Protein AF-A0A519P2Q7-F1 (afdb_monomer_lite)

Foldseek 3Di:
DAAEDEQAAEPPVSVVVCVVCVVVVHHYDYDHPDYDDDDDDDDDDPVVDPDDDDPDPVSVVD

pLDDT: mean 95.07, std 5.03, range [65.81, 98.5]

Radius of gyration: 17.02 Å; chains: 1; bounding box: 38×12×46 Å

Structure (mmCIF, N/CA/C/O backbone):
data_AF-A0A519P2Q7-F1
#
_entry.id   AF-A0A519P2Q7-F1
#
loop_
_atom_site.group_PDB
_atom_site.id
_atom_site.type_symbol
_atom_site.label_atom_id
_atom_site.label_alt_id
_atom_site.label_comp_id
_atom_site.label_asym_id
_atom_site.label_entity_id
_atom_site.label_seq_id
_atom_site.pdbx_PDB_ins_code
_atom_site.Cartn_x
_atom_site.Cartn_y
_atom_site.Cartn_z
_atom_site.occupancy
_atom_site.B_iso_or_equiv
_atom_site.auth_seq_id
_atom_site.auth_comp_id
_atom_site.auth_asym_id
_atom_site.auth_atom_id
_atom_site.pdbx_PDB_model_num
ATOM 1 N N . MET A 1 1 ? -21.239 0.240 21.015 1.00 65.81 1 MET A N 1
ATOM 2 C CA . MET A 1 1 ? -19.789 0.365 20.750 1.00 65.81 1 MET A CA 1
ATOM 3 C C . MET A 1 1 ? -19.609 0.122 19.263 1.00 65.81 1 MET A C 1
ATOM 5 O O . MET A 1 1 ? -20.312 -0.743 18.759 1.00 65.81 1 MET A O 1
ATOM 9 N N . ALA A 1 2 ? -18.795 0.911 18.561 1.00 77.88 2 ALA A N 1
ATOM 10 C CA . ALA A 1 2 ? -18.495 0.632 17.155 1.00 77.88 2 ALA A CA 1
ATOM 11 C C . ALA A 1 2 ? -17.610 -0.620 17.064 1.00 77.88 2 ALA A C 1
ATOM 13 O O . ALA A 1 2 ? -16.7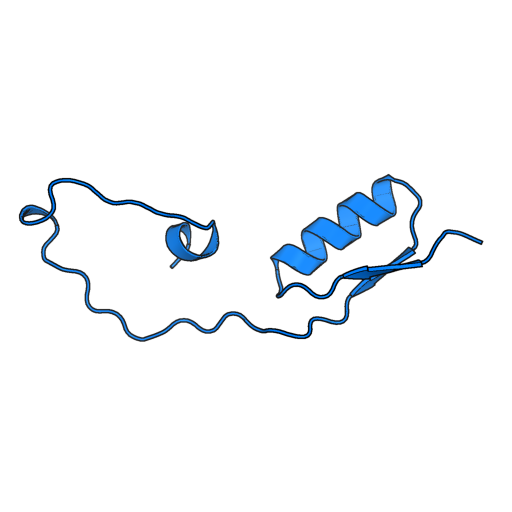44 -0.811 17.922 1.00 77.88 2 ALA A O 1
ATOM 14 N N . ASP A 1 3 ? -17.818 -1.465 16.052 1.00 94.25 3 ASP A N 1
ATOM 15 C CA . ASP A 1 3 ? -16.950 -2.623 15.838 1.00 94.25 3 ASP A CA 1
ATOM 16 C C . ASP A 1 3 ? -15.526 -2.148 15.516 1.00 94.25 3 ASP A C 1
ATOM 18 O O . ASP A 1 3 ? -15.319 -1.222 14.721 1.00 94.25 3 ASP A O 1
ATOM 22 N N . ARG A 1 4 ? -14.537 -2.775 16.162 1.00 97.88 4 ARG A N 1
ATOM 23 C CA . ARG A 1 4 ? -13.120 -2.429 16.004 1.00 97.88 4 ARG A CA 1
ATOM 24 C C . ARG A 1 4 ? -12.503 -3.262 14.892 1.00 97.88 4 ARG A C 1
ATOM 26 O O . ARG A 1 4 ? -12.578 -4.490 14.923 1.00 97.88 4 ARG A O 1
ATOM 33 N N . ILE A 1 5 ? -11.837 -2.606 13.947 1.00 98.25 5 ILE A N 1
ATOM 34 C CA . ILE A 1 5 ? -11.192 -3.264 12.806 1.00 98.25 5 ILE A CA 1
ATOM 35 C C . ILE A 1 5 ? -9.700 -2.952 12.818 1.00 98.25 5 ILE A C 1
ATOM 37 O O . ILE A 1 5 ? -9.283 -1.794 12.759 1.00 98.25 5 ILE A O 1
ATOM 41 N N . TRP A 1 6 ? -8.880 -4.002 12.862 1.00 98.38 6 TRP A N 1
ATOM 42 C CA . TRP A 1 6 ? -7.432 -3.869 12.771 1.00 98.38 6 TRP A CA 1
ATOM 43 C C . TRP A 1 6 ? -6.981 -3.751 11.314 1.00 98.38 6 TRP A C 1
ATOM 45 O O . TRP A 1 6 ? -7.198 -4.641 10.492 1.00 98.38 6 TRP A O 1
ATOM 55 N N . VAL A 1 7 ? -6.302 -2.651 11.002 1.00 98.50 7 VAL A N 1
ATOM 56 C CA . VAL A 1 7 ? -5.681 -2.407 9.702 1.00 98.50 7 VAL A CA 1
ATOM 57 C C . VAL A 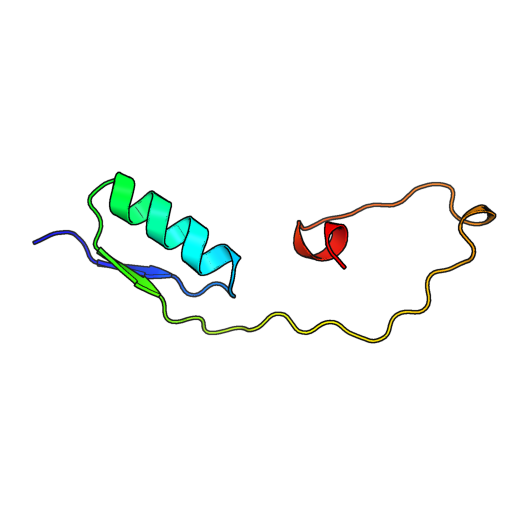1 7 ? -4.195 -2.778 9.777 1.00 98.50 7 VAL A C 1
ATOM 59 O O . VAL A 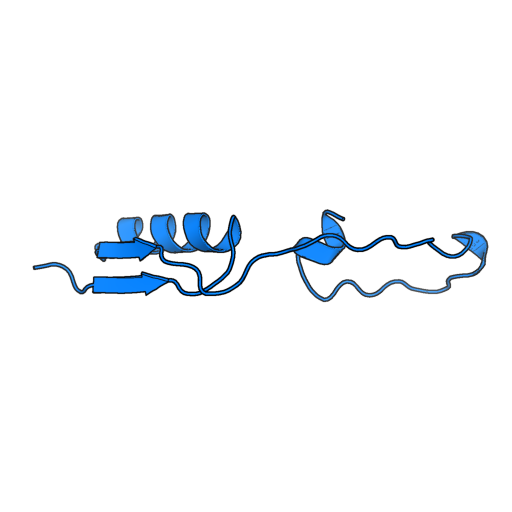1 7 ? -3.385 -2.027 10.321 1.00 98.50 7 VAL A O 1
ATOM 62 N N . THR A 1 8 ? -3.842 -3.936 9.212 1.00 98.38 8 THR A N 1
ATOM 63 C CA . THR A 1 8 ? -2.487 -4.535 9.266 1.00 98.38 8 THR A CA 1
ATOM 64 C C . THR A 1 8 ? -1.550 -4.095 8.138 1.00 98.38 8 THR A C 1
ATOM 66 O O . THR A 1 8 ? -0.335 -4.283 8.222 1.00 98.38 8 THR A O 1
ATOM 69 N N . ARG A 1 9 ? -2.090 -3.532 7.052 1.00 97.00 9 ARG A N 1
ATOM 70 C CA . ARG A 1 9 ? -1.311 -3.139 5.866 1.00 97.00 9 ARG A CA 1
ATOM 71 C C . ARG A 1 9 ? -0.319 -2.007 6.165 1.00 97.00 9 ARG A C 1
ATOM 73 O O . ARG A 1 9 ? -0.518 -1.227 7.088 1.00 97.00 9 ARG A O 1
ATOM 80 N N . ALA A 1 10 ? 0.693 -1.853 5.311 1.00 97.38 10 ALA A N 1
ATOM 81 C CA . ALA A 1 10 ? 1.645 -0.746 5.399 1.00 97.38 10 ALA A CA 1
ATOM 82 C C . ALA A 1 10 ? 1.003 0.634 5.138 1.00 97.38 10 ALA A C 1
ATOM 84 O O . ALA A 1 10 ? 0.014 0.773 4.398 1.00 97.38 10 ALA A O 1
ATOM 85 N N . ARG A 1 11 ? 1.616 1.675 5.710 1.00 96.50 11 ARG A N 1
ATOM 86 C CA . ARG A 1 11 ? 1.328 3.083 5.388 1.00 96.50 11 ARG A CA 1
ATOM 87 C C . ARG A 1 11 ? 1.920 3.472 4.022 1.00 96.50 11 ARG A C 1
ATOM 89 O O . ARG A 1 11 ? 2.895 2.855 3.599 1.00 96.50 11 ARG A O 1
ATOM 96 N N . PRO A 1 12 ? 1.322 4.451 3.308 1.00 94.50 12 PRO A N 1
ATOM 97 C CA . PRO A 1 12 ? 0.143 5.257 3.680 1.00 94.50 12 PRO A CA 1
ATOM 98 C C . PRO A 1 12 ? -1.208 4.580 3.372 1.00 94.50 12 PRO A C 1
ATOM 100 O O . PRO A 1 12 ? -2.271 5.141 3.630 1.00 94.50 12 PRO A O 1
ATOM 103 N N . GLY A 1 13 ? -1.206 3.368 2.800 1.00 95.62 13 GLY A N 1
ATOM 104 C CA . GLY A 1 13 ? -2.442 2.652 2.459 1.00 95.62 13 GLY A CA 1
ATOM 105 C C . GLY A 1 13 ? -3.315 2.320 3.674 1.00 95.62 13 GLY A C 1
ATOM 106 O O . GLY A 1 13 ? -4.543 2.297 3.554 1.00 95.62 13 GLY A O 1
ATOM 107 N N . ALA A 1 14 ? -2.688 2.091 4.831 1.00 97.88 14 ALA A N 1
ATOM 108 C CA . ALA A 1 14 ? -3.373 1.897 6.106 1.00 97.88 14 ALA A CA 1
ATOM 109 C C . ALA A 1 14 ? -4.249 3.098 6.475 1.00 97.88 14 ALA A C 1
ATOM 111 O O . ALA A 1 14 ? -5.429 2.922 6.756 1.00 97.88 14 ALA A O 1
ATOM 112 N N . ASP A 1 15 ? -3.706 4.310 6.358 1.00 98.00 15 ASP A N 1
ATOM 113 C CA . ASP A 1 15 ? -4.379 5.544 6.773 1.00 98.00 15 ASP A CA 1
ATOM 114 C C . ASP A 1 15 ? -5.604 5.830 5.890 1.00 98.00 15 ASP A C 1
ATOM 116 O O . ASP A 1 15 ? -6.688 6.125 6.388 1.00 98.00 15 ASP A O 1
ATOM 120 N N . ARG A 1 16 ? -5.491 5.603 4.572 1.00 97.50 16 ARG A N 1
ATOM 121 C CA . ARG A 1 16 ? -6.648 5.687 3.656 1.00 97.50 16 ARG A CA 1
ATOM 122 C C . ARG A 1 16 ? -7.732 4.658 3.968 1.00 97.50 16 ARG A C 1
ATOM 124 O O . ARG A 1 16 ? -8.909 4.918 3.743 1.00 97.50 16 ARG A O 1
ATOM 131 N N . THR A 1 17 ? -7.338 3.472 4.430 1.00 97.94 17 THR A N 1
ATOM 132 C CA . THR A 1 17 ? -8.293 2.425 4.817 1.00 97.94 17 THR A CA 1
ATOM 133 C C . THR A 1 17 ? -8.982 2.806 6.125 1.00 97.94 17 THR A C 1
ATOM 135 O O . THR A 1 17 ? -10.198 2.699 6.210 1.00 97.94 17 THR A O 1
ATOM 138 N N . ALA A 1 18 ? -8.231 3.322 7.100 1.00 98.31 18 ALA A N 1
ATOM 139 C CA . ALA A 1 18 ? -8.765 3.795 8.371 1.00 98.31 18 ALA A CA 1
ATOM 140 C C . ALA A 1 18 ? -9.787 4.924 8.194 1.00 98.31 18 ALA A C 1
ATOM 142 O O . ALA A 1 18 ? -10.848 4.861 8.805 1.00 98.31 18 ALA A O 1
ATOM 143 N N . GLN A 1 19 ? -9.520 5.889 7.305 1.00 98.50 19 GLN A N 1
ATOM 144 C CA . GLN A 1 19 ? -10.486 6.950 7.006 1.00 98.50 19 GLN A CA 1
ATOM 145 C C . GLN A 1 19 ? -11.801 6.380 6.461 1.00 98.50 19 GLN A C 1
ATOM 147 O O . GLN A 1 19 ? -12.865 6.688 6.979 1.00 98.50 19 GLN A O 1
ATOM 152 N N . ARG A 1 20 ? -11.731 5.472 5.479 1.00 98.31 20 ARG A N 1
ATOM 153 C CA . ARG A 1 20 ? -12.928 4.827 4.910 1.00 98.31 20 ARG A CA 1
ATOM 154 C C . ARG A 1 20 ? -13.708 4.018 5.946 1.00 98.31 20 ARG A C 1
ATOM 156 O O . ARG A 1 20 ? -14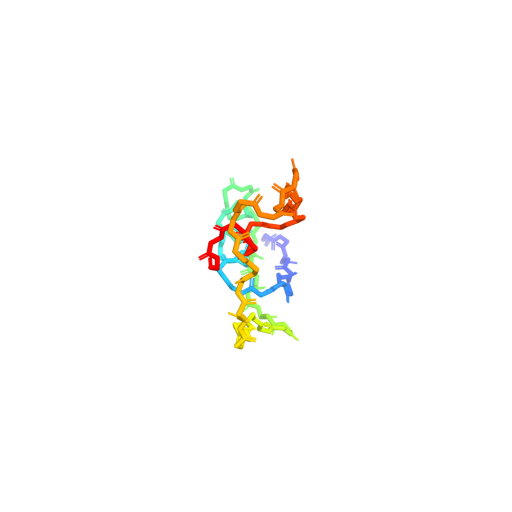.926 3.960 5.877 1.00 98.31 20 ARG A O 1
ATOM 163 N N . LEU A 1 21 ? -13.013 3.375 6.884 1.00 98.25 21 LEU A N 1
ATOM 164 C CA . LEU A 1 21 ? -13.645 2.656 7.991 1.00 98.25 21 LEU A CA 1
ATOM 165 C C . LEU A 1 21 ? -14.364 3.618 8.945 1.00 98.25 21 LEU A C 1
ATOM 167 O O . LEU A 1 21 ? -15.496 3.337 9.332 1.00 98.25 21 LEU A O 1
ATOM 171 N N . ALA A 1 22 ? -13.747 4.757 9.265 1.00 97.00 22 ALA A N 1
ATOM 172 C CA . ALA A 1 22 ? -14.368 5.798 10.078 1.00 97.00 22 ALA A CA 1
ATOM 173 C C . ALA A 1 22 ? -15.614 6.388 9.395 1.00 97.00 22 ALA A C 1
ATOM 175 O O . ALA A 1 22 ? -16.648 6.530 10.044 1.00 97.00 22 ALA A O 1
ATOM 176 N N . ASP A 1 23 ? -15.556 6.635 8.082 1.00 98.12 23 ASP A N 1
ATOM 177 C CA . ASP A 1 23 ? -16.697 7.123 7.289 1.00 98.12 23 ASP A CA 1
ATOM 178 C C . ASP A 1 23 ? -17.879 6.126 7.283 1.00 98.12 23 ASP A C 1
ATOM 180 O O . ASP A 1 23 ? -19.030 6.520 7.102 1.00 98.12 23 ASP A O 1
ATOM 184 N N . LEU A 1 24 ? -17.605 4.835 7.509 1.00 97.44 24 LEU A N 1
ATOM 185 C CA . LEU A 1 24 ? -18.597 3.759 7.642 1.00 97.44 24 LEU A CA 1
ATOM 186 C C . LEU A 1 24 ? -19.056 3.516 9.093 1.00 97.44 24 LEU A C 1
ATOM 188 O O . LEU A 1 24 ? -19.896 2.648 9.327 1.00 97.44 24 LEU A O 1
ATOM 192 N N . GLY A 1 25 ? -18.522 4.258 10.067 1.00 97.44 25 GLY A N 1
ATOM 193 C CA . GLY A 1 25 ? -18.883 4.141 11.483 1.00 97.44 25 GLY A CA 1
ATOM 194 C C . GLY A 1 25 ? -18.105 3.085 12.277 1.00 97.44 25 GLY A C 1
ATOM 195 O O . GLY A 1 25 ? -18.495 2.783 13.405 1.00 97.44 25 GLY A O 1
ATOM 196 N N . TYR A 1 26 ? -17.018 2.532 11.731 1.00 98.44 26 TYR A N 1
ATOM 197 C CA . TYR A 1 26 ? -16.133 1.601 12.440 1.00 98.44 26 TYR A CA 1
ATOM 198 C C . TYR A 1 26 ? -15.018 2.324 13.200 1.00 98.44 26 TYR A C 1
ATOM 200 O O . TYR A 1 26 ? -14.533 3.376 12.779 1.00 98.44 26 TYR A O 1
ATOM 208 N N . GLU A 1 27 ? -14.528 1.709 14.279 1.00 98.25 27 GLU A N 1
ATOM 209 C CA . GLU A 1 27 ? -13.293 2.149 14.932 1.00 98.25 27 GLU A CA 1
ATOM 210 C C . GLU A 1 27 ? -12.092 1.459 14.268 1.00 98.25 27 GLU A C 1
ATOM 212 O O . GLU A 1 27 ? -11.856 0.260 14.445 1.00 98.25 27 GLU A O 1
ATOM 217 N N . ALA A 1 28 ? -11.308 2.210 13.497 1.00 98.12 28 ALA A N 1
ATOM 218 C CA . ALA A 1 28 ? -10.095 1.687 12.881 1.00 98.12 28 ALA A CA 1
ATOM 219 C C . ALA A 1 28 ? -8.907 1.712 13.857 1.00 98.12 28 ALA A C 1
ATOM 221 O O . ALA A 1 28 ? -8.496 2.771 14.329 1.00 98.12 28 ALA A O 1
ATOM 222 N N . VAL A 1 29 ? -8.285 0.554 14.083 1.00 98.12 29 VAL A N 1
ATOM 223 C CA . VAL A 1 29 ? -7.008 0.437 14.800 1.00 98.12 29 VAL A CA 1
ATOM 224 C C . VAL A 1 29 ? -5.894 0.277 13.770 1.00 98.12 29 VAL A C 1
ATOM 226 O O . VAL A 1 29 ? -5.776 -0.765 13.126 1.00 98.12 29 VAL A O 1
ATOM 229 N N . VAL A 1 30 ? -5.069 1.308 13.587 1.00 98.38 30 VAL A N 1
ATOM 230 C CA . VAL A 1 30 ? -3.938 1.270 12.644 1.00 98.38 30 VAL A CA 1
ATOM 231 C C . VAL A 1 30 ? -2.686 0.782 13.362 1.00 98.38 30 VAL A C 1
ATOM 233 O O . VAL A 1 30 ? -2.011 1.551 14.042 1.00 98.38 30 VAL A O 1
ATOM 236 N N . ALA A 1 31 ? -2.351 -0.491 13.166 1.00 98.19 31 ALA A N 1
ATOM 237 C CA . ALA A 1 31 ? -1.104 -1.084 13.645 1.00 98.19 31 ALA A CA 1
ATOM 238 C C . ALA A 1 31 ? -0.488 -1.942 12.524 1.00 98.19 31 ALA A C 1
ATOM 240 O O . ALA A 1 31 ? -0.745 -3.145 12.457 1.00 98.19 31 ALA A O 1
ATOM 241 N N . PRO A 1 32 ? 0.264 -1.326 11.591 1.00 98.38 32 PRO A N 1
ATOM 242 C CA . PRO A 1 32 ? 0.888 -2.036 10.481 1.00 98.38 32 PRO A CA 1
ATOM 243 C C . PRO A 1 32 ? 1.842 -3.131 10.962 1.00 98.38 32 PRO A C 1
ATOM 245 O O . PRO A 1 32 ? 2.606 -2.915 11.898 1.00 98.38 32 PRO A O 1
ATOM 248 N N . VAL A 1 33 ? 1.852 -4.271 10.272 1.00 98.19 33 VAL A N 1
ATOM 249 C CA . VAL A 1 33 ? 2.816 -5.369 10.516 1.00 98.19 33 VAL A CA 1
ATOM 250 C C . VAL A 1 33 ? 3.890 -5.456 9.426 1.00 98.19 33 VAL A C 1
ATOM 252 O O . VAL A 1 33 ? 4.661 -6.407 9.368 1.00 98.19 33 VAL A O 1
ATOM 255 N N . LEU A 1 34 ? 3.910 -4.465 8.531 1.00 97.00 34 LEU A N 1
ATOM 256 C CA . LEU A 1 34 ? 4.760 -4.379 7.347 1.00 97.00 34 LEU A CA 1
ATOM 257 C C . LEU A 1 34 ? 5.144 -2.910 7.120 1.00 97.00 34 LEU A C 1
ATOM 259 O O . LEU A 1 34 ? 4.344 -2.011 7.403 1.00 97.00 34 LEU A O 1
ATOM 263 N N . THR A 1 35 ? 6.294 -2.674 6.491 1.00 96.19 35 THR A N 1
ATOM 264 C CA . THR A 1 35 ? 6.661 -1.370 5.922 1.00 96.19 35 THR A CA 1
ATOM 265 C C . THR A 1 35 ? 6.981 -1.500 4.434 1.00 96.19 35 THR A C 1
ATOM 267 O O . THR A 1 35 ? 7.329 -2.583 3.964 1.00 96.19 35 THR A O 1
ATOM 270 N N . ILE A 1 36 ? 6.847 -0.404 3.687 1.00 94.94 36 ILE A N 1
ATOM 271 C CA . ILE A 1 36 ? 7.321 -0.319 2.303 1.00 94.94 36 ILE A CA 1
ATOM 272 C C . ILE A 1 36 ? 8.724 0.271 2.335 1.00 94.94 36 ILE A C 1
ATOM 274 O O . ILE A 1 36 ? 8.920 1.359 2.872 1.00 94.94 36 ILE A O 1
ATOM 278 N N . GLN A 1 37 ? 9.682 -0.435 1.744 1.00 94.38 37 GLN A N 1
ATOM 279 C CA . GLN A 1 37 ? 11.057 0.025 1.627 1.00 94.38 37 GLN A CA 1
ATOM 280 C C . GLN A 1 37 ? 11.440 0.099 0.146 1.00 94.38 37 GLN A C 1
ATOM 282 O O . GLN A 1 37 ? 11.440 -0.939 -0.520 1.00 94.38 37 GLN A O 1
ATOM 287 N N . PRO A 1 38 ? 11.756 1.294 -0.382 1.00 93.00 38 PRO A N 1
ATOM 288 C CA . PRO A 1 38 ? 12.347 1.421 -1.705 1.00 93.00 38 PRO A CA 1
ATOM 289 C C . PRO A 1 38 ? 13.674 0.663 -1.763 1.00 93.00 38 PRO A C 1
ATOM 291 O O . PRO A 1 38 ? 14.470 0.716 -0.822 1.00 93.00 38 PRO A O 1
ATOM 294 N N . LEU A 1 39 ? 13.907 -0.038 -2.867 1.00 93.69 39 LEU A N 1
ATOM 295 C CA . LEU A 1 39 ? 15.175 -0.705 -3.138 1.00 93.69 39 LEU A CA 1
ATOM 296 C C . LEU A 1 39 ? 15.911 0.048 -4.248 1.00 93.69 39 LEU A C 1
ATOM 298 O O . LEU A 1 39 ? 15.247 0.563 -5.151 1.00 93.69 39 LEU A O 1
ATOM 302 N N . PRO A 1 40 ? 17.256 0.100 -4.219 1.00 94.81 40 PRO A N 1
ATOM 303 C CA . PRO A 1 40 ? 18.023 0.581 -5.357 1.00 94.81 40 PRO A CA 1
ATOM 304 C C . PRO A 1 40 ? 17.634 -0.201 -6.611 1.00 94.81 40 PRO A C 1
ATOM 306 O O . PRO A 1 40 ? 17.651 -1.433 -6.613 1.00 94.81 40 PRO A O 1
ATOM 309 N N . PHE A 1 41 ? 17.273 0.521 -7.665 1.00 92.75 41 PHE A N 1
ATOM 310 C CA . PHE A 1 41 ? 16.885 -0.060 -8.938 1.00 92.75 41 PHE A CA 1
ATOM 311 C C . PHE A 1 41 ? 17.432 0.801 -10.071 1.00 92.75 41 PHE A C 1
ATOM 313 O O . PHE A 1 41 ? 17.185 2.004 -10.122 1.00 92.75 41 PHE A O 1
ATOM 320 N N . GLU A 1 42 ? 18.180 0.174 -10.973 1.00 94.19 42 GLU A N 1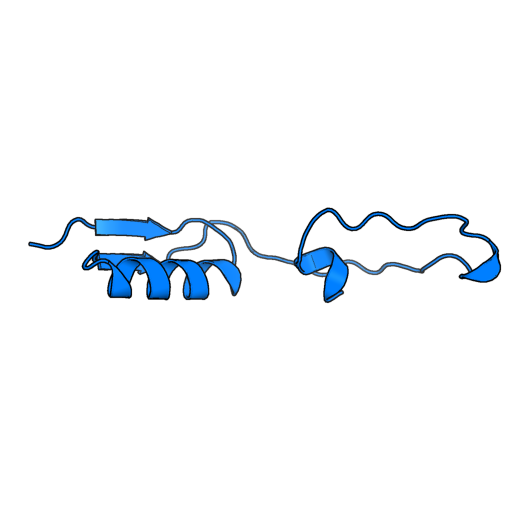
ATOM 321 C CA . GLU A 1 42 ? 18.627 0.801 -12.208 1.00 94.19 42 GLU A CA 1
ATOM 322 C C . GLU A 1 42 ? 17.667 0.395 -13.324 1.00 94.19 42 GLU A C 1
ATOM 324 O O . GLU A 1 42 ? 17.572 -0.777 -13.696 1.00 94.19 42 GLU A O 1
ATOM 329 N N . ALA A 1 43 ? 16.909 1.368 -13.826 1.00 90.75 43 ALA A N 1
ATOM 330 C CA . ALA A 1 43 ? 15.973 1.117 -14.905 1.00 90.75 43 ALA A CA 1
ATOM 331 C C . ALA A 1 43 ? 16.734 0.840 -16.216 1.00 90.75 43 ALA A C 1
ATOM 333 O O . ALA A 1 43 ? 17.671 1.573 -16.545 1.00 90.75 43 ALA A O 1
ATOM 334 N N . PRO A 1 44 ? 16.317 -0.163 -17.011 1.00 92.50 44 PRO A N 1
ATOM 335 C CA . PRO A 1 44 ? 16.819 -0.329 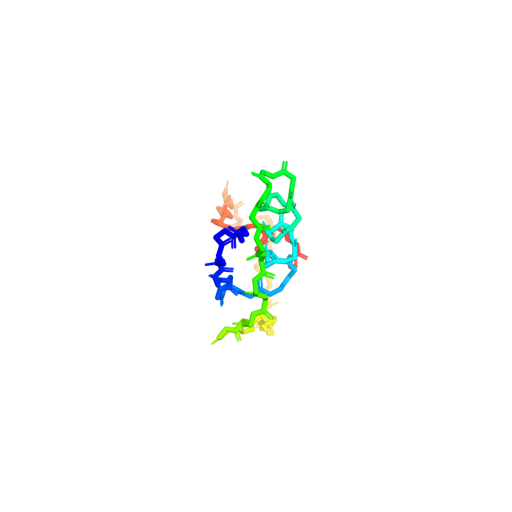-18.369 1.00 92.50 44 PRO A CA 1
ATOM 336 C C . PRO A 1 44 ? 16.573 0.930 -19.208 1.00 92.50 44 PRO A C 1
ATOM 338 O O . PRO A 1 44 ? 15.613 1.668 -18.971 1.00 92.50 44 PRO A O 1
ATOM 341 N N . ALA A 1 45 ? 17.396 1.148 -20.236 1.00 94.62 45 ALA A N 1
ATOM 342 C CA . ALA A 1 45 ? 17.184 2.240 -21.180 1.00 94.62 45 ALA A CA 1
ATOM 343 C C . ALA A 1 45 ? 15.756 2.166 -21.768 1.00 94.62 45 ALA A C 1
ATOM 345 O O . ALA A 1 45 ? 15.415 1.149 -22.367 1.00 94.62 45 ALA A O 1
ATOM 346 N N . PRO A 1 46 ? 14.919 3.216 -21.665 1.00 91.75 46 PRO A N 1
ATOM 347 C CA . PRO A 1 46 ? 13.502 3.123 -22.035 1.00 91.75 46 PRO A CA 1
ATOM 348 C C . PRO A 1 46 ? 13.251 2.648 -23.472 1.00 91.75 46 PRO A C 1
ATOM 350 O O . PRO A 1 46 ? 12.287 1.936 -23.731 1.00 91.75 46 PRO A O 1
ATOM 353 N N . ALA A 1 47 ? 14.155 2.982 -24.399 1.00 95.12 47 ALA A N 1
ATOM 354 C CA . ALA A 1 47 ? 14.078 2.565 -25.798 1.00 95.12 47 ALA A CA 1
ATOM 355 C C . ALA A 1 47 ? 14.200 1.041 -26.011 1.00 95.12 47 ALA A C 1
ATOM 357 O O . ALA A 1 47 ? 13.881 0.561 -27.096 1.00 95.12 47 ALA A O 1
ATOM 358 N N . THR A 1 48 ? 14.658 0.275 -25.014 1.00 96.56 48 THR A N 1
ATOM 359 C CA . THR A 1 48 ? 14.786 -1.191 -25.099 1.00 96.56 48 THR A CA 1
ATOM 360 C C . THR A 1 48 ? 13.560 -1.935 -24.565 1.00 96.56 48 THR A C 1
ATOM 362 O O . THR A 1 48 ? 13.514 -3.163 -24.641 1.00 96.56 48 THR A O 1
ATOM 365 N N . ILE A 1 49 ? 12.555 -1.221 -24.043 1.00 96.00 49 ILE A N 1
ATOM 366 C CA . ILE A 1 49 ? 11.384 -1.801 -23.379 1.00 96.00 49 ILE A CA 1
ATOM 367 C C . ILE A 1 49 ? 10.133 -1.619 -24.247 1.00 96.00 49 ILE A C 1
ATOM 369 O O . ILE A 1 49 ? 9.691 -0.503 -24.495 1.00 96.00 49 ILE A O 1
ATOM 373 N N . ALA A 1 50 ? 9.527 -2.730 -24.682 1.00 96.56 50 ALA A N 1
ATOM 374 C CA . ALA A 1 50 ? 8.303 -2.711 -25.493 1.00 96.56 50 ALA A CA 1
ATOM 375 C C . ALA A 1 50 ? 7.024 -2.473 -24.668 1.00 96.56 50 ALA A C 1
ATOM 377 O O . ALA A 1 50 ? 6.026 -1.987 -25.198 1.00 96.56 50 ALA A O 1
ATOM 378 N N . ALA A 1 51 ? 7.035 -2.837 -23.382 1.00 95.94 51 ALA A N 1
ATOM 379 C CA . ALA A 1 51 ? 5.907 -2.664 -22.472 1.00 95.94 51 ALA A CA 1
ATOM 380 C C . ALA A 1 51 ? 6.366 -2.640 -21.006 1.00 95.94 51 ALA A C 1
ATOM 382 O O . ALA A 1 51 ? 7.343 -3.293 -20.642 1.00 95.94 51 ALA A O 1
ATOM 383 N N . LEU A 1 52 ? 5.612 -1.934 -20.160 1.00 93.38 52 LEU A N 1
ATOM 384 C CA . LEU A 1 52 ? 5.795 -1.877 -18.710 1.00 93.38 52 LEU A CA 1
ATOM 385 C C . LEU A 1 52 ? 4.504 -2.319 -18.013 1.00 93.38 52 LEU A C 1
ATOM 387 O O . LEU A 1 52 ? 3.420 -1.851 -18.359 1.00 93.38 52 LEU A O 1
ATOM 391 N N . ALA A 1 53 ? 4.626 -3.182 -17.005 1.00 95.31 53 ALA A N 1
ATOM 392 C CA . ALA A 1 53 ? 3.517 -3.599 -16.154 1.00 95.31 53 ALA A CA 1
ATOM 393 C C . ALA A 1 53 ? 3.753 -3.147 -14.708 1.00 95.31 53 ALA A C 1
ATOM 395 O O . ALA A 1 53 ? 4.760 -3.495 -14.094 1.00 95.31 53 ALA A O 1
ATOM 396 N N . LEU A 1 54 ? 2.796 -2.401 -14.154 1.00 95.88 54 LEU A N 1
ATOM 397 C CA . LEU A 1 54 ? 2.804 -1.934 -12.768 1.00 95.88 54 LEU A CA 1
ATOM 398 C C . LEU A 1 54 ? 1.656 -2.613 -12.020 1.00 95.88 54 LEU A C 1
ATOM 400 O O . LEU A 1 54 ? 0.487 -2.392 -12.323 1.00 95.88 54 LEU A O 1
ATOM 404 N N . THR A 1 55 ? 1.985 -3.457 -11.044 1.00 95.81 55 THR A N 1
ATOM 405 C CA . THR A 1 55 ? 1.002 -4.294 -10.327 1.00 95.81 55 THR A CA 1
ATOM 406 C C . THR A 1 55 ? 0.540 -3.690 -9.003 1.00 95.81 55 THR A C 1
ATOM 408 O O . THR A 1 55 ? -0.316 -4.250 -8.320 1.00 95.81 55 THR A O 1
ATOM 411 N N . SER A 1 56 ? 1.096 -2.541 -8.611 1.00 94.06 56 SER A N 1
ATOM 412 C CA . SER A 1 56 ? 0.707 -1.838 -7.392 1.00 94.06 56 SER A CA 1
ATOM 413 C C . SER A 1 56 ? 0.914 -0.333 -7.518 1.00 94.06 56 SER A C 1
ATOM 415 O O . SER A 1 56 ? 1.791 0.130 -8.244 1.00 94.06 56 SER A O 1
ATOM 417 N N . ALA A 1 57 ? 0.159 0.433 -6.728 1.00 91.88 57 ALA A N 1
ATOM 418 C CA . ALA A 1 57 ? 0.347 1.879 -6.619 1.00 91.88 57 ALA A CA 1
ATOM 419 C C . ALA A 1 57 ? 1.754 2.264 -6.121 1.00 91.88 57 ALA A C 1
ATOM 421 O O . ALA A 1 57 ? 2.238 3.336 -6.459 1.00 91.88 57 ALA A O 1
ATOM 422 N N . ASN A 1 58 ? 2.422 1.391 -5.356 1.00 92.50 58 ASN A N 1
ATOM 423 C CA . ASN A 1 58 ? 3.793 1.643 -4.911 1.00 92.50 58 ASN A CA 1
ATOM 424 C C . ASN A 1 58 ? 4.773 1.623 -6.089 1.00 92.50 58 ASN A C 1
ATOM 426 O O . ASN A 1 58 ? 5.667 2.452 -6.123 1.00 92.50 58 ASN A O 1
ATOM 430 N N . GLY A 1 59 ? 4.580 0.727 -7.065 1.00 92.62 59 GLY A N 1
ATOM 431 C CA . GLY A 1 59 ? 5.415 0.683 -8.271 1.00 92.62 59 GLY A CA 1
ATOM 432 C C . GLY A 1 59 ? 5.191 1.870 -9.210 1.00 92.62 59 GLY A C 1
ATOM 433 O O . GLY A 1 59 ? 6.092 2.230 -9.948 1.00 92.62 59 GLY A O 1
ATOM 434 N N . VAL A 1 60 ? 4.007 2.490 -9.172 1.00 93.56 60 VAL A N 1
ATOM 435 C CA . VAL A 1 60 ? 3.715 3.720 -9.931 1.00 93.56 60 VAL A CA 1
ATOM 436 C C . VAL A 1 60 ? 4.403 4.942 -9.313 1.00 93.56 60 VAL A C 1
ATOM 438 O O . VAL A 1 60 ? 4.771 5.858 -10.035 1.00 93.56 60 VAL A O 1
ATOM 441 N N . ALA A 1 61 ? 4.528 4.979 -7.984 1.00 89.75 61 ALA A N 1
ATOM 442 C CA . ALA A 1 61 ? 5.073 6.121 -7.248 1.00 89.75 61 ALA A CA 1
ATOM 443 C C . ALA A 1 61 ? 6.597 6.074 -7.037 1.00 89.75 61 ALA A C 1
ATOM 445 O O . ALA A 1 61 ? 7.145 7.051 -6.527 1.00 89.75 61 ALA A O 1
ATOM 446 N N . ALA A 1 62 ? 7.232 4.935 -7.329 1.00 87.56 62 ALA A N 1
ATOM 447 C CA . ALA A 1 62 ? 8.660 4.695 -7.128 1.00 87.56 62 ALA A CA 1
ATOM 448 C C . ALA A 1 62 ? 9.539 5.384 -8.180 1.00 87.56 62 ALA A C 1
ATOM 450 O O . ALA A 1 62 ? 9.041 5.649 -9.297 1.00 87.56 62 ALA A O 1
#

Sequence (62 aa):
MADRIWVTRARPGADRTAQRLADLGYEAVVAPVLTIQPLPFEAPAPATIAALALTSANGVAA

Secondary structure (DSSP, 8-state):
-PPEEEE-SPTTHHHHHHHHHHHTT-EEEE--S---------PPPGGG-S-----SHHHHH-